Protein AF-A0A7L9CWJ8-F1 (afdb_monomer_lite)

InterPro domains:
  IPR000440 NADH:ubiquinone/plastoquinone oxidoreductase, chain 3 [PF00507] (19-114)
  IPR000440 NADH:ubiquinone/plastoquinone oxidoreductase, chain 3 [PTHR11058] (6-115)
  IPR038430 NADH:ubiquinone oxidoreductase, subunit 3 superfamily [G3DSA:1.20.58.1610] (3-116)

Secondary structure (DSSP, 8-state):
-HHHHHHHHHHHHHHHHHHHHHHHHH-------TTTTSS-TT-----S-S-----HHHHHHHHHHHHHHHHHHHHTHHHHS---HHHHHHHHHHHHHHHHHHHHHHHHTTTT----

Organism: NCBI:txid592408

Foldseek 3Di:
DVVVVVVVVVVVVVVVVVVVVVCVVPPDPDPDDPCNVDPDNVPDDPPDDPDDPDDQLVVVVVVLVVVVVVLVVVLVVLVVPPDDPVVNVVVVVVSVVVNVVVVVVCVVVCSNPPDD

Radius of gyration: 25.07 Å; chains: 1; bounding box: 61×27×54 Å

pLDDT: mean 82.95, std 11.75, range [48.94, 96.88]

Sequence (116 aa):
MLTSLFVMGMVLLGFVGIFALMALLFSNEAVSTECDYSPFECGVMPFHETFHGMHISYYSVGILFLVFDIELVISIPLVFIGLATTERVMFWSVFSLILIMGLFMEIEFGSLDWKQ

Structure (mmCIF, N/CA/C/O backbone):
data_AF-A0A7L9CWJ8-F1
#
_entry.id   AF-A0A7L9CWJ8-F1
#
loop_
_atom_site.group_PDB
_atom_site.id
_atom_site.type_symbol
_atom_site.label_atom_id
_atom_site.label_alt_id
_atom_site.label_comp_id
_atom_site.label_asym_id
_atom_site.label_entity_id
_atom_site.label_seq_id
_atom_site.pdbx_PDB_ins_code
_atom_site.Cartn_x
_atom_site.Cartn_y
_atom_site.Cartn_z
_atom_site.occupancy
_atom_site.B_iso_or_equiv
_atom_site.auth_seq_id
_atom_site.auth_comp_id
_atom_site.auth_asym_id
_atom_site.auth_atom_id
_atom_site.pdbx_PDB_model_num
ATOM 1 N N . MET A 1 1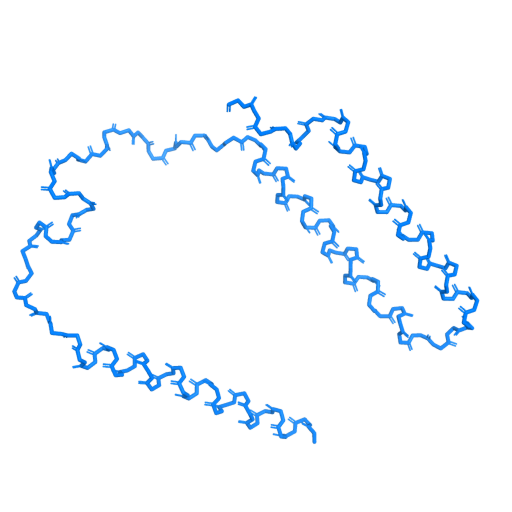 ? 5.805 -9.412 24.473 1.00 76.62 1 MET A N 1
ATOM 2 C CA . MET A 1 1 ? 5.169 -9.362 23.137 1.00 76.62 1 MET A CA 1
ATOM 3 C C . MET A 1 1 ? 5.912 -8.422 22.193 1.00 76.62 1 MET A C 1
ATOM 5 O O . MET A 1 1 ? 6.370 -8.884 21.160 1.00 76.62 1 MET A O 1
ATOM 9 N N . LEU A 1 2 ? 6.107 -7.143 22.540 1.00 84.38 2 LEU A N 1
ATOM 10 C CA . LEU A 1 2 ? 6.890 -6.222 21.698 1.00 84.38 2 LEU A CA 1
ATOM 11 C C . LEU A 1 2 ? 8.373 -6.629 21.595 1.00 84.38 2 LEU A C 1
ATOM 13 O O . LEU A 1 2 ? 8.940 -6.659 20.509 1.00 84.38 2 LEU A O 1
ATOM 17 N N . THR A 1 3 ? 8.976 -7.041 22.713 1.00 87.88 3 THR A N 1
ATOM 18 C CA . THR A 1 3 ? 10.358 -7.550 22.752 1.00 87.88 3 THR A CA 1
ATOM 19 C C . THR A 1 3 ? 10.537 -8.832 21.936 1.00 87.88 3 THR A C 1
ATOM 21 O O . THR A 1 3 ? 11.510 -8.957 21.204 1.00 87.88 3 THR A O 1
ATOM 24 N N . SER A 1 4 ? 9.579 -9.762 21.988 1.00 87.88 4 SER A N 1
ATOM 25 C CA . SER A 1 4 ? 9.603 -10.991 21.180 1.00 87.88 4 SER A CA 1
ATOM 26 C C . SER A 1 4 ? 9.399 -10.723 19.683 1.00 87.88 4 SER A C 1
ATOM 28 O O . SER A 1 4 ? 10.020 -11.391 18.864 1.00 87.88 4 SER A O 1
ATOM 30 N N . LEU A 1 5 ? 8.585 -9.723 19.319 1.00 90.50 5 LEU A N 1
ATOM 31 C CA . LEU A 1 5 ? 8.426 -9.259 17.933 1.00 90.50 5 LEU A CA 1
ATOM 32 C C . LEU A 1 5 ? 9.726 -8.666 17.381 1.00 90.50 5 LEU A C 1
ATOM 34 O O . LEU A 1 5 ? 10.131 -8.995 16.270 1.00 90.50 5 LEU A O 1
ATOM 38 N N . PHE A 1 6 ? 10.407 -7.842 18.177 1.00 93.69 6 PHE A N 1
ATOM 39 C CA . PHE A 1 6 ? 11.683 -7.248 17.789 1.00 93.69 6 PHE A CA 1
ATOM 40 C C . PHE A 1 6 ? 12.772 -8.308 17.574 1.00 93.69 6 PHE A C 1
ATOM 42 O O . PHE A 1 6 ? 13.478 -8.275 16.568 1.00 93.69 6 PHE A O 1
ATOM 49 N N . VAL A 1 7 ? 12.849 -9.302 18.468 1.00 94.69 7 VAL A N 1
ATOM 50 C CA . VAL A 1 7 ? 13.779 -10.435 18.329 1.00 94.69 7 VAL A CA 1
ATOM 51 C C . VAL A 1 7 ? 13.483 -11.240 17.060 1.00 94.69 7 VAL A C 1
ATOM 53 O O . VAL A 1 7 ? 14.406 -11.556 16.316 1.00 94.69 7 VAL A O 1
ATOM 56 N N . MET A 1 8 ? 12.211 -11.521 16.758 1.00 92.38 8 MET A N 1
ATOM 57 C CA . MET A 1 8 ? 11.832 -12.228 15.529 1.00 92.38 8 MET A CA 1
ATOM 58 C C . MET A 1 8 ? 12.222 -11.443 14.266 1.00 92.38 8 MET A C 1
ATOM 60 O O . MET A 1 8 ? 12.752 -12.026 13.322 1.00 92.38 8 MET A O 1
ATOM 64 N N . GLY A 1 9 ? 12.021 -10.121 14.261 1.00 94.81 9 GLY A N 1
ATOM 65 C CA . GLY A 1 9 ? 12.418 -9.254 13.148 1.00 94.81 9 GLY A CA 1
ATOM 66 C C . GLY A 1 9 ? 13.929 -9.248 12.904 1.00 94.81 9 GLY A C 1
ATOM 67 O O . GLY A 1 9 ? 14.370 -9.376 11.763 1.00 94.81 9 GLY A O 1
ATOM 68 N N . MET A 1 10 ? 14.730 -9.181 13.972 1.00 94.38 10 MET A N 1
ATOM 69 C CA . MET A 1 10 ? 16.192 -9.262 13.874 1.00 94.38 10 MET A CA 1
ATOM 70 C C . MET A 1 10 ? 16.667 -10.604 13.314 1.00 94.38 10 MET A C 1
ATOM 72 O O . MET A 1 10 ? 17.574 -10.631 12.485 1.00 94.38 10 MET A O 1
ATOM 76 N N . VAL A 1 11 ? 16.040 -11.711 13.725 1.00 96.19 11 VAL A N 1
ATOM 77 C CA . VAL A 1 11 ? 16.368 -13.045 13.205 1.00 96.19 11 VAL A CA 1
ATOM 78 C C . VAL A 1 11 ? 16.082 -13.126 11.703 1.00 96.19 11 VAL A C 1
ATOM 80 O O . VAL A 1 11 ? 16.947 -13.572 10.953 1.00 96.19 11 VAL A O 1
ATOM 83 N N . LEU A 1 12 ? 14.921 -12.648 11.242 1.00 96.06 12 LEU A N 1
ATOM 84 C CA . LEU A 1 12 ? 14.568 -12.653 9.816 1.00 96.06 12 LEU A CA 1
ATOM 85 C C . LEU A 1 12 ? 15.531 -11.809 8.971 1.00 96.06 12 LEU A C 1
ATOM 87 O O . LEU A 1 12 ? 16.002 -12.277 7.935 1.00 96.06 12 LEU A O 1
ATOM 91 N N . LEU A 1 13 ? 15.876 -10.603 9.431 1.00 96.25 13 LEU A N 1
ATOM 92 C CA . LEU A 1 13 ? 16.871 -9.758 8.761 1.00 96.25 13 LEU A CA 1
ATOM 93 C C . LEU A 1 13 ? 18.248 -10.430 8.710 1.00 96.25 13 LEU A C 1
ATOM 95 O O . LEU A 1 13 ? 18.919 -10.377 7.681 1.00 96.25 13 LEU A O 1
ATOM 99 N N . GLY A 1 14 ? 18.644 -11.109 9.790 1.00 95.88 14 GLY A N 1
ATOM 100 C CA . GLY A 1 14 ? 19.874 -11.894 9.840 1.00 95.88 14 GLY A CA 1
ATOM 101 C C . GLY A 1 14 ? 19.891 -13.017 8.804 1.00 95.88 14 GLY A C 1
ATOM 102 O O . GLY A 1 14 ? 20.873 -13.160 8.082 1.00 95.88 14 GLY A O 1
ATOM 103 N N . PHE A 1 15 ? 18.793 -13.766 8.665 1.00 96.31 15 PHE A N 1
ATOM 104 C CA . PHE A 1 15 ? 18.672 -14.808 7.641 1.00 96.31 15 PHE A CA 1
ATOM 105 C C . PHE A 1 15 ? 18.822 -14.243 6.227 1.00 96.31 15 PHE A C 1
ATOM 107 O O . PHE A 1 15 ? 19.629 -14.759 5.457 1.00 96.31 15 PHE A O 1
ATOM 114 N N . VAL A 1 16 ? 18.105 -13.164 5.894 1.00 96.88 16 VAL A N 1
ATOM 115 C CA . VAL A 1 16 ? 18.212 -12.517 4.573 1.00 96.88 16 VAL A CA 1
ATOM 116 C C . VAL A 1 16 ? 19.642 -12.036 4.311 1.00 96.88 16 VAL A C 1
ATOM 118 O O . VAL A 1 16 ? 20.178 -12.274 3.230 1.00 96.88 16 VAL A O 1
ATOM 121 N N . GLY A 1 17 ? 20.290 -11.427 5.308 1.00 95.69 17 GLY A N 1
ATOM 122 C CA . GLY A 1 17 ? 21.675 -10.969 5.202 1.00 95.69 17 GLY A CA 1
ATOM 123 C C . GLY A 1 17 ? 22.670 -12.110 4.979 1.00 95.69 17 GLY A C 1
ATOM 124 O O . GLY A 1 17 ? 23.547 -11.997 4.128 1.00 95.69 17 GLY A O 1
ATOM 125 N N . ILE A 1 18 ? 22.508 -13.233 5.686 1.00 95.88 18 ILE A N 1
ATOM 126 C CA . ILE A 1 18 ? 23.348 -14.425 5.510 1.00 95.88 18 ILE A CA 1
ATOM 127 C C . ILE A 1 18 ? 23.169 -15.004 4.103 1.00 95.88 18 ILE A C 1
ATOM 129 O O . ILE A 1 18 ? 24.164 -15.302 3.449 1.00 95.88 18 ILE A O 1
ATOM 133 N N . PHE A 1 19 ? 21.932 -15.126 3.611 1.00 94.38 19 PHE A N 1
ATOM 134 C CA . PHE A 1 19 ? 21.670 -15.615 2.253 1.00 94.38 19 PHE A CA 1
ATOM 135 C C . PHE A 1 19 ? 22.263 -14.697 1.178 1.00 94.38 19 PHE A C 1
ATOM 137 O O . PHE A 1 19 ? 22.883 -15.192 0.239 1.00 94.38 19 PHE A O 1
ATOM 144 N N . ALA A 1 20 ? 22.135 -13.376 1.329 1.00 94.12 20 ALA A N 1
ATOM 145 C CA . ALA A 1 20 ? 22.752 -12.416 0.416 1.00 94.12 20 ALA A CA 1
ATOM 146 C C . ALA A 1 20 ? 24.287 -12.509 0.439 1.00 94.12 20 ALA A C 1
ATOM 148 O O . ALA A 1 20 ? 24.927 -12.496 -0.608 1.00 94.12 20 ALA A O 1
ATOM 149 N N . LEU A 1 21 ? 24.886 -12.665 1.623 1.00 92.50 21 LEU A N 1
ATOM 150 C CA . LEU A 1 21 ? 26.334 -12.794 1.777 1.00 92.50 21 LEU A CA 1
ATOM 151 C C . LEU A 1 21 ? 26.844 -14.110 1.181 1.00 92.50 21 LEU A C 1
ATOM 153 O O . LEU A 1 21 ? 27.856 -14.110 0.488 1.00 92.50 21 LEU A O 1
ATOM 157 N N . MET A 1 22 ? 26.123 -15.216 1.379 1.00 91.69 22 MET A N 1
ATOM 158 C CA . MET A 1 22 ? 26.415 -16.471 0.687 1.00 91.69 22 MET A CA 1
ATOM 159 C C . MET A 1 22 ? 26.342 -16.286 -0.833 1.00 91.69 22 MET A C 1
ATOM 161 O O . MET A 1 22 ? 27.271 -16.687 -1.523 1.00 91.69 22 MET A O 1
ATOM 165 N N . ALA A 1 23 ? 25.303 -15.633 -1.363 1.00 89.88 23 ALA A N 1
ATOM 166 C CA . ALA A 1 23 ? 25.187 -15.387 -2.801 1.00 89.88 23 ALA A CA 1
ATOM 167 C C . ALA A 1 23 ? 26.383 -14.595 -3.365 1.00 89.88 23 ALA A C 1
ATOM 169 O O . ALA A 1 23 ? 26.875 -14.936 -4.435 1.00 89.88 23 ALA A O 1
ATOM 170 N N . LEU A 1 24 ? 26.891 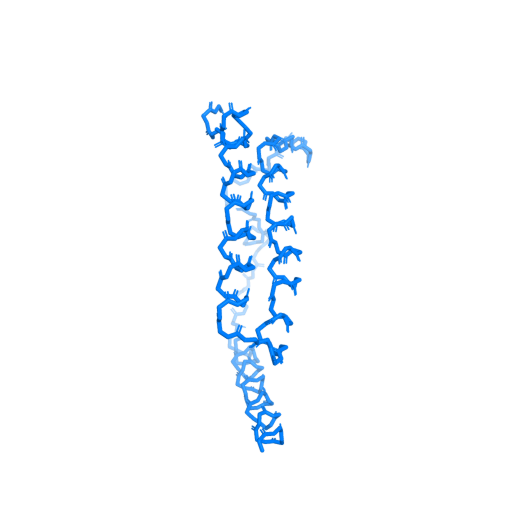-13.605 -2.623 1.00 87.81 24 LEU A N 1
ATOM 171 C CA . LEU A 1 24 ? 28.077 -12.827 -3.002 1.00 87.81 24 LEU A CA 1
ATOM 172 C C . LEU A 1 24 ? 29.393 -13.606 -2.855 1.00 87.81 24 LEU A C 1
ATOM 174 O O . LEU A 1 24 ? 30.307 -13.425 -3.648 1.00 87.81 24 LEU A O 1
ATOM 178 N N . LEU A 1 25 ? 29.524 -14.471 -1.844 1.00 88.69 25 LEU A N 1
ATOM 179 C CA . LEU A 1 25 ? 30.732 -15.290 -1.670 1.00 88.69 25 LEU A CA 1
ATOM 180 C C . LEU A 1 25 ? 30.817 -16.433 -2.688 1.00 88.69 25 LEU A C 1
ATOM 182 O O . LEU A 1 25 ? 31.914 -16.843 -3.059 1.00 88.69 25 LEU A O 1
ATOM 186 N N . PHE A 1 26 ? 29.669 -16.965 -3.109 1.00 85.25 26 PHE A N 1
ATOM 187 C CA . PHE A 1 26 ? 29.576 -18.052 -4.082 1.00 85.25 26 PHE A CA 1
ATOM 188 C C . PHE A 1 26 ? 29.362 -17.560 -5.522 1.00 85.25 26 PHE A C 1
ATOM 190 O O . PHE A 1 26 ? 29.333 -18.394 -6.431 1.00 85.25 26 PHE A O 1
ATOM 197 N N . SER A 1 27 ? 29.244 -16.247 -5.767 1.00 81.62 27 SER A N 1
ATOM 198 C CA . SER A 1 27 ? 29.230 -15.708 -7.128 1.00 81.62 27 SER A CA 1
ATOM 199 C C . SER A 1 27 ? 30.618 -15.862 -7.743 1.00 81.62 27 SER A C 1
ATOM 201 O O . SER A 1 27 ? 31.544 -15.109 -7.449 1.00 81.62 27 SER A O 1
ATOM 203 N N . ASN A 1 28 ? 30.772 -16.885 -8.575 1.00 68.56 28 ASN A N 1
ATOM 204 C CA . ASN A 1 28 ? 31.987 -17.115 -9.334 1.00 68.56 28 ASN A CA 1
ATOM 205 C C . ASN A 1 28 ? 31.945 -16.201 -10.564 1.00 68.56 28 ASN A C 1
ATOM 207 O O . ASN A 1 28 ? 31.245 -16.504 -11.530 1.00 68.56 28 ASN A O 1
ATOM 211 N N . GLU A 1 29 ? 32.637 -15.063 -10.511 1.00 66.56 29 GLU A N 1
ATOM 212 C CA . GLU A 1 29 ? 32.881 -14.237 -11.695 1.00 66.56 29 GLU A CA 1
ATOM 213 C C . GLU A 1 29 ? 33.815 -15.016 -12.634 1.00 66.56 29 GLU A C 1
ATOM 215 O O . GLU A 1 29 ? 35.038 -14.880 -12.603 1.00 66.56 29 GLU A O 1
ATOM 220 N N . ALA A 1 30 ? 33.241 -15.892 -13.463 1.00 62.78 30 ALA A N 1
ATOM 221 C CA . ALA A 1 30 ? 33.924 -16.339 -14.667 1.00 62.78 30 ALA A CA 1
ATOM 222 C C . ALA A 1 30 ? 34.277 -15.086 -15.479 1.00 62.78 30 ALA A C 1
ATOM 224 O O . ALA A 1 30 ? 33.471 -14.159 -15.514 1.00 62.78 30 ALA A O 1
ATOM 225 N N . VAL A 1 31 ? 35.478 -15.055 -16.070 1.00 61.47 31 VAL A N 1
ATOM 226 C CA . VAL A 1 31 ? 36.025 -13.917 -16.830 1.00 61.47 31 VAL A CA 1
ATOM 227 C C . VAL A 1 31 ? 34.943 -13.335 -17.735 1.00 61.47 31 VAL A C 1
ATOM 229 O O . VAL A 1 31 ? 34.635 -13.894 -18.785 1.00 61.47 31 VAL A O 1
ATOM 232 N N . SER A 1 32 ? 34.344 -12.245 -17.275 1.00 63.97 32 SER A N 1
ATOM 233 C CA . SER A 1 32 ? 33.175 -11.637 -17.879 1.00 63.97 32 SER A CA 1
ATOM 234 C C . SER A 1 32 ? 33.657 -10.694 -18.964 1.00 63.97 32 SER A C 1
ATOM 236 O O . SER A 1 32 ? 34.457 -9.784 -18.735 1.00 63.97 32 SER A O 1
ATOM 238 N N . THR A 1 33 ? 33.233 -10.972 -20.185 1.00 63.47 33 THR A N 1
ATOM 239 C CA . THR A 1 33 ? 33.525 -10.121 -21.332 1.00 63.47 33 THR A CA 1
ATOM 240 C C . THR A 1 33 ? 32.556 -8.943 -21.337 1.00 63.47 33 THR A C 1
ATOM 242 O O . THR A 1 33 ? 31.453 -9.033 -20.807 1.00 63.47 33 THR A O 1
ATOM 245 N N . GLU A 1 34 ? 32.925 -7.821 -21.959 1.00 68.25 34 GLU A N 1
ATOM 246 C CA . GLU A 1 34 ? 32.036 -6.648 -22.069 1.00 68.25 34 GLU A CA 1
ATOM 247 C C . GLU A 1 34 ? 30.667 -6.985 -22.703 1.00 68.25 34 GLU A C 1
ATOM 249 O O . GLU A 1 34 ? 29.688 -6.277 -22.478 1.00 68.25 34 GLU A O 1
ATOM 254 N N . CYS A 1 35 ? 30.578 -8.094 -23.449 1.00 63.34 35 CYS A N 1
ATOM 255 C CA . CYS A 1 35 ? 29.338 -8.601 -24.034 1.00 63.34 35 CYS A CA 1
ATOM 256 C C . CYS A 1 35 ? 28.379 -9.216 -22.999 1.00 63.34 35 CYS A C 1
ATOM 258 O O . CYS A 1 35 ? 27.170 -9.063 -23.164 1.00 63.34 35 CYS A O 1
ATOM 260 N N . ASP A 1 36 ? 28.887 -9.814 -21.914 1.00 65.62 36 ASP A N 1
ATOM 261 C CA . ASP A 1 36 ? 28.068 -10.411 -20.840 1.00 65.62 36 ASP A CA 1
ATOM 262 C C . ASP A 1 36 ? 27.317 -9.342 -20.026 1.00 65.62 36 ASP A C 1
ATOM 264 O O . ASP A 1 36 ? 26.290 -9.613 -19.406 1.00 65.62 36 ASP A O 1
ATOM 268 N N . TYR A 1 37 ? 27.814 -8.101 -20.052 1.00 71.31 37 TYR A N 1
ATOM 269 C CA . TYR A 1 37 ? 27.191 -6.944 -19.405 1.00 71.31 37 TYR A CA 1
ATOM 270 C C . TYR A 1 37 ? 26.231 -6.175 -20.318 1.00 71.31 37 TYR A C 1
ATOM 272 O O . TYR A 1 37 ? 25.592 -5.216 -19.877 1.00 71.31 37 TYR A O 1
ATOM 280 N N . SER A 1 38 ? 26.130 -6.559 -21.594 1.00 71.88 38 SER A N 1
ATOM 281 C CA . SER A 1 38 ? 25.198 -5.925 -22.520 1.00 71.88 38 SER A CA 1
ATOM 282 C C . SER A 1 38 ? 23.790 -6.514 -22.336 1.00 71.88 38 SER A C 1
ATOM 284 O O . SER A 1 38 ? 23.642 -7.727 -22.208 1.00 71.88 38 SER A O 1
ATOM 286 N N . PRO A 1 39 ? 22.721 -5.693 -22.335 1.00 71.50 39 PRO A N 1
ATOM 287 C CA . PRO A 1 39 ? 21.353 -6.180 -22.128 1.00 71.50 39 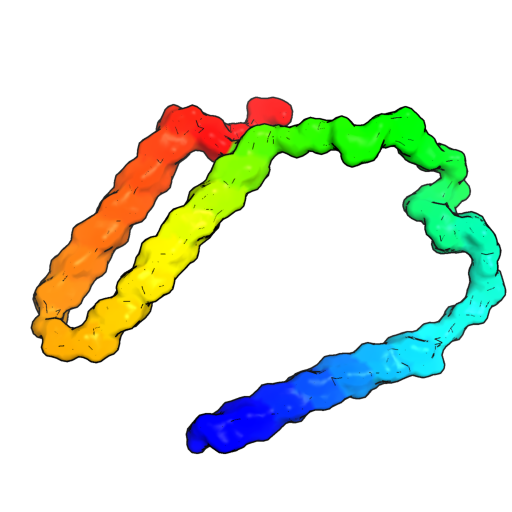PRO A CA 1
ATOM 288 C C . PRO A 1 39 ? 20.862 -7.123 -23.241 1.00 71.50 39 PRO A C 1
ATOM 290 O O . PRO A 1 39 ? 19.861 -7.810 -23.052 1.00 71.50 39 PRO A O 1
ATOM 293 N N . PHE A 1 40 ? 21.554 -7.165 -24.389 1.00 62.88 40 PHE A N 1
ATOM 294 C CA . PHE A 1 40 ? 21.258 -8.049 -25.512 1.00 62.88 40 PHE A CA 1
ATOM 295 C C . PHE A 1 40 ? 22.554 -8.567 -26.154 1.00 62.88 40 PHE A C 1
ATOM 297 O O . PHE A 1 40 ? 23.301 -7.788 -26.745 1.00 62.88 40 PHE A O 1
ATOM 304 N N . GLU A 1 41 ? 22.753 -9.889 -26.158 1.00 66.94 41 GLU A N 1
ATOM 305 C CA . GLU A 1 41 ? 23.907 -10.561 -26.793 1.00 66.94 41 GLU A CA 1
ATOM 306 C C . GLU A 1 41 ? 24.019 -10.305 -28.312 1.00 66.94 41 GLU A C 1
ATOM 308 O O . GLU A 1 41 ? 25.065 -10.535 -28.915 1.00 66.94 41 GLU A O 1
ATOM 313 N N . CYS A 1 42 ? 22.957 -9.803 -28.957 1.00 70.31 42 CYS A N 1
ATOM 314 C CA . CYS A 1 42 ? 22.935 -9.484 -30.389 1.00 70.31 42 CYS A CA 1
ATOM 315 C C . CYS A 1 42 ? 23.262 -8.013 -30.727 1.00 70.31 42 CYS A C 1
ATOM 317 O O . CYS A 1 42 ? 23.096 -7.610 -31.878 1.00 70.31 42 CYS A O 1
ATOM 319 N N . GLY A 1 43 ? 23.729 -7.205 -29.765 1.00 65.75 43 GLY A N 1
ATOM 320 C CA . GLY A 1 43 ? 24.408 -5.929 -30.045 1.00 65.75 43 GLY A CA 1
ATOM 321 C C . GLY A 1 43 ? 23.538 -4.778 -30.564 1.00 65.75 43 GLY A C 1
ATOM 322 O O . GLY A 1 43 ? 24.071 -3.754 -30.990 1.00 65.75 43 GLY A O 1
ATOM 323 N N . VAL A 1 44 ? 22.209 -4.896 -30.525 1.00 62.94 44 VAL A N 1
ATOM 324 C CA . VAL A 1 44 ? 21.314 -3.787 -30.881 1.00 62.94 44 VAL A CA 1
ATOM 325 C C . VAL A 1 44 ? 21.006 -2.977 -29.629 1.00 62.94 44 VAL A C 1
ATOM 327 O O . VAL A 1 44 ? 20.100 -3.301 -28.863 1.00 62.94 44 VAL A O 1
ATOM 330 N N . MET A 1 45 ? 21.773 -1.908 -29.409 1.00 65.25 45 MET A N 1
ATOM 331 C CA . MET A 1 45 ? 21.333 -0.861 -28.492 1.00 65.25 45 MET A CA 1
ATOM 332 C C . MET A 1 45 ? 20.033 -0.271 -29.050 1.00 65.25 45 MET A C 1
ATOM 334 O O . MET A 1 45 ? 19.994 0.087 -30.232 1.00 65.25 45 MET A O 1
ATOM 338 N N . PRO A 1 46 ? 18.955 -0.185 -28.252 1.00 65.38 46 PRO A N 1
ATOM 339 C CA . PRO A 1 46 ? 17.744 0.477 -28.699 1.00 65.38 46 PRO A CA 1
ATOM 340 C C . PRO A 1 46 ? 18.092 1.932 -29.032 1.00 65.38 46 PRO A C 1
ATOM 342 O O . PRO A 1 46 ? 18.414 2.722 -28.151 1.00 65.38 46 PRO A O 1
ATOM 345 N N . PHE A 1 47 ? 18.030 2.292 -30.315 1.00 61.84 47 PHE A N 1
ATOM 346 C CA . PHE A 1 47 ? 18.263 3.657 -30.814 1.00 61.84 47 PHE A CA 1
ATOM 347 C C . PHE A 1 47 ? 17.127 4.629 -30.464 1.00 61.84 47 PHE A C 1
ATOM 349 O O . PHE A 1 47 ? 17.035 5.713 -31.035 1.00 61.84 47 PHE A O 1
ATOM 356 N N . HIS A 1 48 ? 16.221 4.233 -29.574 1.00 59.91 48 HIS A N 1
ATOM 357 C CA . HIS A 1 48 ? 15.002 4.969 -29.316 1.00 59.91 48 HIS A CA 1
ATOM 358 C C . HIS A 1 48 ? 15.129 5.781 -28.032 1.00 59.91 48 HIS A C 1
ATOM 360 O O . HIS A 1 48 ? 15.614 5.291 -27.013 1.00 59.91 48 HIS A O 1
ATOM 366 N N . GLU A 1 49 ? 14.713 7.042 -28.114 1.00 63.25 49 GLU A N 1
ATOM 367 C CA . GLU A 1 49 ? 14.869 8.018 -27.044 1.00 63.25 49 GLU A CA 1
ATOM 368 C C . GLU A 1 49 ? 14.285 7.536 -25.710 1.00 63.25 49 GLU A C 1
ATOM 370 O O . GLU A 1 49 ? 13.211 6.933 -25.640 1.00 63.25 49 GLU A O 1
ATOM 375 N N . THR A 1 50 ? 15.012 7.866 -24.643 1.00 65.38 50 THR A N 1
ATOM 376 C CA . THR A 1 50 ? 14.799 7.501 -23.234 1.00 65.38 50 THR A CA 1
ATOM 377 C C . THR A 1 50 ? 13.470 7.970 -22.638 1.00 65.38 50 THR A C 1
ATOM 379 O O . THR A 1 50 ? 13.138 7.588 -21.518 1.00 65.38 50 THR A O 1
ATOM 382 N N . PHE A 1 51 ? 12.687 8.757 -23.377 1.00 63.84 51 PHE A N 1
ATOM 383 C CA . PHE A 1 51 ? 11.311 9.102 -23.047 1.00 63.84 51 PHE A CA 1
ATOM 384 C C . PHE A 1 51 ? 10.350 8.332 -23.947 1.00 63.84 51 PHE A C 1
ATOM 386 O O . PHE A 1 51 ? 9.905 8.804 -24.991 1.00 63.84 51 PHE A O 1
ATOM 393 N N . HIS A 1 52 ? 9.994 7.129 -23.517 1.00 66.62 52 HIS A N 1
ATOM 394 C CA . HIS A 1 52 ? 8.741 6.536 -23.957 1.00 66.62 52 HIS A CA 1
ATOM 395 C C . HIS A 1 52 ? 7.627 7.139 -23.109 1.00 66.62 52 HIS A C 1
ATOM 397 O O . HIS A 1 52 ? 7.651 7.047 -21.881 1.00 66.62 52 HIS A O 1
ATOM 403 N N . GLY A 1 53 ? 6.679 7.809 -23.766 1.00 67.12 53 GLY A N 1
ATOM 404 C CA . GLY A 1 53 ? 5.463 8.268 -23.111 1.00 67.12 53 GLY A CA 1
ATOM 405 C C . GLY A 1 53 ? 4.745 7.060 -22.524 1.00 67.12 53 GLY A C 1
ATOM 406 O O . GLY A 1 53 ? 4.297 6.183 -23.257 1.00 67.12 53 GLY A O 1
ATOM 407 N N . MET A 1 54 ? 4.682 6.988 -21.199 1.00 68.19 54 MET A N 1
ATOM 408 C CA . MET A 1 54 ? 3.853 6.006 -20.516 1.00 68.19 54 MET A CA 1
ATOM 409 C C . MET A 1 54 ? 2.385 6.297 -20.860 1.00 68.19 54 MET A C 1
ATOM 411 O O . MET A 1 54 ? 1.968 7.457 -20.854 1.00 68.19 54 MET A O 1
ATOM 415 N N . HIS A 1 55 ? 1.598 5.258 -21.149 1.00 78.81 55 HIS A N 1
ATOM 416 C CA . HIS A 1 55 ? 0.156 5.417 -21.335 1.00 78.81 55 HIS A CA 1
ATOM 417 C C . HIS A 1 55 ? -0.462 6.035 -20.074 1.00 78.81 55 HIS A C 1
ATOM 419 O O . HIS A 1 55 ? -0.165 5.609 -18.956 1.00 78.81 55 HIS A O 1
ATOM 425 N N . ILE A 1 56 ? -1.338 7.026 -20.256 1.00 80.75 56 ILE A N 1
ATOM 426 C CA . ILE A 1 56 ? -1.955 7.782 -19.155 1.00 80.75 56 ILE A CA 1
ATOM 427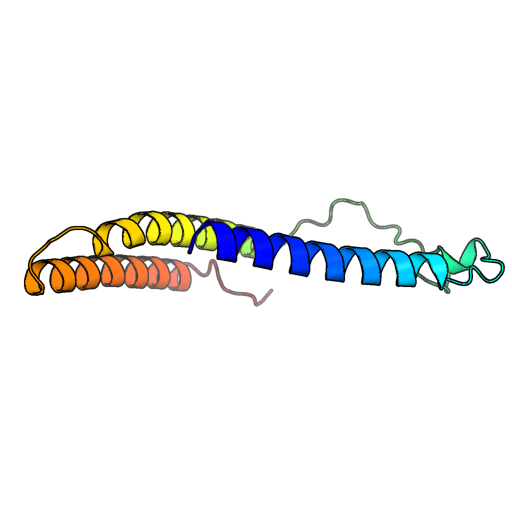 C C . ILE A 1 56 ? -2.694 6.872 -18.157 1.00 80.75 56 ILE A C 1
ATOM 429 O O . ILE A 1 56 ? -2.737 7.169 -16.967 1.00 80.75 56 ILE A O 1
ATOM 433 N N . SER A 1 57 ? -3.186 5.717 -18.611 1.00 81.56 57 SER A N 1
ATOM 434 C CA . SER A 1 57 ? -3.899 4.735 -17.790 1.00 81.56 57 SER A CA 1
ATOM 435 C C . SER A 1 57 ? -3.061 4.209 -16.617 1.00 81.56 57 SER A C 1
ATOM 437 O O . SER A 1 57 ? -3.593 3.970 -15.536 1.00 81.56 57 SER A O 1
ATOM 439 N N . TYR A 1 58 ? -1.737 4.088 -16.772 1.00 82.00 58 TYR A N 1
ATOM 440 C CA . TYR A 1 58 ? -0.857 3.668 -15.673 1.00 82.00 58 TYR A CA 1
ATOM 441 C C . TYR A 1 58 ? -0.780 4.716 -14.557 1.00 82.00 58 TYR A C 1
ATOM 443 O O . TYR A 1 58 ? -0.687 4.370 -13.379 1.00 82.00 58 TYR A O 1
ATOM 451 N N . TYR A 1 59 ? -0.851 5.999 -14.917 1.00 85.56 59 TYR A N 1
ATOM 452 C CA . TYR A 1 59 ? -0.896 7.091 -13.952 1.00 85.56 59 TYR A CA 1
ATOM 453 C C . TYR A 1 59 ? -2.235 7.117 -13.204 1.00 85.56 59 TYR A C 1
ATOM 455 O O . TYR A 1 59 ? -2.242 7.258 -11.979 1.00 85.56 59 TYR A O 1
ATOM 463 N N . SER A 1 60 ? -3.347 6.892 -13.911 1.00 86.38 60 SER A N 1
ATOM 464 C CA . SER A 1 60 ? -4.677 6.784 -13.304 1.00 86.38 60 SER A CA 1
ATOM 465 C C . SER A 1 60 ? -4.748 5.691 -12.237 1.00 86.38 60 SER A C 1
ATOM 467 O O . SER A 1 60 ? -5.196 5.952 -11.124 1.00 86.38 60 SER A O 1
ATOM 469 N N . VAL A 1 61 ? -4.214 4.495 -12.520 1.00 89.25 61 VAL A N 1
ATOM 470 C CA . VAL A 1 61 ? -4.149 3.397 -11.536 1.00 89.25 61 VAL A CA 1
ATOM 471 C C . VAL A 1 61 ? -3.343 3.799 -10.294 1.00 89.25 61 VAL A C 1
ATOM 473 O O . VAL A 1 61 ? -3.712 3.442 -9.177 1.00 89.25 61 VAL A O 1
ATOM 476 N N . GLY A 1 62 ? -2.264 4.569 -10.468 1.00 91.00 62 GLY A N 1
ATOM 477 C CA . GLY A 1 62 ? -1.453 5.074 -9.359 1.00 91.00 62 GLY A CA 1
ATOM 478 C C . GLY A 1 62 ? -2.204 6.057 -8.456 1.00 91.00 62 GLY A C 1
ATOM 479 O O . GLY A 1 62 ? -2.126 5.940 -7.233 1.00 91.00 62 GLY A O 1
ATOM 480 N N . ILE A 1 63 ? -2.962 6.994 -9.038 1.00 90.81 63 ILE A N 1
ATOM 481 C CA . ILE A 1 63 ? -3.819 7.905 -8.262 1.00 90.81 63 ILE A CA 1
ATOM 482 C C . ILE A 1 63 ? -4.914 7.120 -7.545 1.00 90.81 63 ILE A C 1
ATOM 484 O O . ILE A 1 63 ? -5.138 7.344 -6.357 1.00 90.81 63 ILE A O 1
ATOM 488 N N . LEU A 1 64 ? -5.565 6.187 -8.241 1.00 90.94 64 LEU A N 1
ATOM 489 C CA . LEU A 1 64 ? -6.631 5.374 -7.671 1.00 90.94 64 LEU A CA 1
ATOM 490 C C . LEU A 1 64 ? -6.141 4.562 -6.465 1.00 90.94 64 LEU A C 1
ATOM 492 O O . LEU A 1 64 ? -6.788 4.547 -5.419 1.00 90.94 64 LEU A O 1
ATOM 496 N N . PHE A 1 65 ? -4.965 3.941 -6.583 1.00 92.25 65 PHE A N 1
ATOM 497 C CA . PHE A 1 65 ? -4.321 3.248 -5.470 1.00 92.25 65 PHE A CA 1
ATOM 498 C C . PHE A 1 65 ? -4.048 4.192 -4.293 1.00 92.25 65 PHE A C 1
ATOM 500 O O . PHE A 1 65 ? -4.355 3.848 -3.156 1.00 92.25 65 PHE A O 1
ATOM 507 N N . LEU A 1 66 ? -3.521 5.390 -4.558 1.00 93.69 66 LEU A N 1
ATOM 508 C CA . LEU A 1 66 ? -3.213 6.373 -3.520 1.00 93.69 66 LEU A CA 1
ATOM 509 C C . LEU A 1 66 ? -4.474 6.818 -2.764 1.00 93.69 66 LEU A C 1
ATOM 511 O O . LEU A 1 66 ? -4.452 6.893 -1.536 1.00 93.69 66 LEU A O 1
ATOM 515 N N . VAL A 1 67 ? -5.570 7.097 -3.476 1.00 92.81 67 VAL A N 1
ATOM 516 C CA . VAL A 1 67 ? -6.843 7.500 -2.858 1.00 92.81 67 VAL A CA 1
ATOM 517 C C . VAL A 1 67 ? -7.395 6.375 -1.980 1.00 92.81 67 VAL A C 1
ATOM 519 O O . VAL A 1 67 ? -7.665 6.616 -0.802 1.00 92.81 67 VAL A O 1
ATOM 522 N N . PHE A 1 68 ? -7.470 5.143 -2.499 1.00 91.81 68 PHE A N 1
ATOM 523 C CA . PHE A 1 68 ? -7.954 4.006 -1.711 1.00 91.81 68 PHE A CA 1
ATOM 524 C C . PHE A 1 68 ? -7.064 3.687 -0.506 1.00 91.81 68 PHE A C 1
ATOM 526 O O . PHE A 1 68 ? -7.583 3.310 0.545 1.00 91.81 68 PHE A O 1
ATOM 533 N N . ASP A 1 69 ? -5.744 3.854 -0.615 1.00 94.50 69 ASP A N 1
ATOM 534 C CA . ASP A 1 69 ? -4.824 3.628 0.503 1.00 94.50 69 ASP A CA 1
ATOM 535 C C . ASP A 1 69 ? -5.036 4.663 1.623 1.00 94.50 69 ASP A C 1
ATOM 537 O O . ASP A 1 69 ? -5.158 4.300 2.795 1.00 94.50 69 ASP A O 1
ATOM 541 N N . ILE A 1 70 ? -5.204 5.947 1.280 1.00 94.56 70 ILE A N 1
ATOM 542 C CA . ILE A 1 70 ? -5.523 7.000 2.262 1.00 94.56 70 ILE A CA 1
ATOM 543 C C . ILE A 1 70 ? -6.860 6.720 2.958 1.00 94.56 70 ILE A C 1
ATOM 545 O O . ILE A 1 70 ? -6.970 6.853 4.181 1.00 94.56 70 ILE A O 1
ATOM 549 N N . GLU A 1 71 ? -7.877 6.315 2.205 1.00 92.06 71 GLU A N 1
ATOM 550 C CA . GLU A 1 71 ? -9.193 5.986 2.749 1.00 92.06 71 GLU A CA 1
ATOM 551 C C . GLU A 1 71 ? -9.129 4.771 3.689 1.00 92.06 71 GLU A C 1
ATOM 553 O O . GLU A 1 71 ? -9.705 4.796 4.783 1.00 92.06 71 GLU A O 1
ATOM 558 N N . LEU A 1 72 ? -8.355 3.738 3.343 1.00 91.31 72 LEU A N 1
ATOM 559 C CA . LEU A 1 72 ? -8.138 2.594 4.228 1.00 91.31 72 LEU A CA 1
ATOM 560 C C . LEU A 1 72 ? -7.385 2.977 5.503 1.00 91.31 72 LEU A C 1
ATOM 562 O O . LEU A 1 72 ? -7.798 2.558 6.589 1.00 91.31 72 LEU A O 1
ATOM 566 N N . VAL A 1 73 ? -6.344 3.808 5.411 1.00 93.62 73 VAL 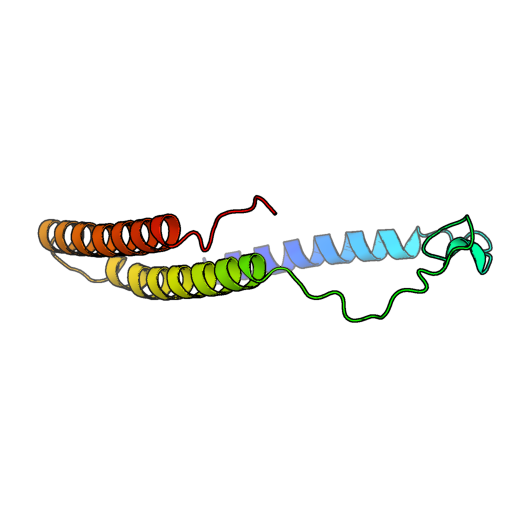A N 1
ATOM 567 C CA . VAL A 1 73 ? -5.608 4.309 6.584 1.00 93.62 73 VAL A CA 1
ATOM 568 C C . VAL A 1 73 ? -6.539 5.056 7.540 1.00 93.62 73 VAL A C 1
ATOM 570 O O . VAL A 1 73 ? -6.435 4.878 8.754 1.00 93.62 73 VAL A O 1
ATOM 573 N N . ILE A 1 74 ? -7.493 5.833 7.020 1.00 89.94 74 ILE A N 1
ATOM 574 C CA . ILE A 1 74 ? -8.505 6.519 7.836 1.00 89.94 74 ILE A CA 1
ATOM 575 C C . ILE A 1 74 ? -9.505 5.523 8.449 1.00 89.94 74 ILE A C 1
ATOM 577 O O . ILE A 1 74 ? -9.944 5.716 9.584 1.00 89.94 74 ILE A O 1
ATOM 581 N N . SER A 1 75 ? -9.844 4.440 7.743 1.00 89.06 75 SER A N 1
ATOM 582 C CA . SER A 1 75 ? -10.822 3.438 8.196 1.00 89.06 75 SER A CA 1
ATOM 583 C C . SER A 1 75 ? -10.352 2.585 9.388 1.00 89.06 75 SER A C 1
ATOM 585 O O . SER A 1 75 ? -11.157 2.212 10.244 1.00 89.06 75 SER A O 1
ATOM 587 N N . ILE A 1 76 ? -9.052 2.287 9.487 1.00 88.56 76 ILE A N 1
ATOM 588 C CA . ILE A 1 76 ? -8.499 1.358 10.490 1.00 88.56 76 ILE A CA 1
ATOM 589 C C . ILE A 1 76 ? -8.654 1.868 11.938 1.00 88.56 76 ILE A C 1
ATOM 591 O O . ILE A 1 76 ? -9.139 1.104 12.779 1.00 88.56 76 ILE A O 1
ATOM 595 N N . PRO A 1 77 ? -8.303 3.125 12.281 1.00 85.81 77 PRO A N 1
ATOM 596 C CA . PRO A 1 77 ? -8.476 3.659 13.634 1.00 85.81 77 PRO A CA 1
ATOM 597 C C . PRO A 1 77 ? -9.909 3.551 14.165 1.00 85.81 77 PRO A C 1
ATOM 599 O O . PRO A 1 77 ? -10.108 3.341 15.360 1.00 85.81 77 PRO A O 1
ATOM 602 N N . LEU A 1 78 ? -10.908 3.630 13.280 1.00 82.12 78 LEU A N 1
ATOM 603 C CA . LEU A 1 78 ? -12.328 3.556 13.635 1.00 82.12 78 LEU A CA 1
ATOM 604 C C . LEU A 1 78 ? -12.742 2.176 14.171 1.00 82.12 78 LEU A C 1
ATOM 606 O O . LEU A 1 78 ? -13.736 2.082 14.888 1.00 82.12 78 LEU A O 1
ATOM 610 N N . VAL A 1 79 ? -11.975 1.113 13.894 1.00 83.25 79 VAL A N 1
ATOM 611 C CA . VAL A 1 79 ? -12.189 -0.223 14.489 1.00 83.25 79 VAL A CA 1
ATOM 612 C C . VAL A 1 79 ? -11.924 -0.210 15.994 1.00 83.25 79 VAL A C 1
ATOM 614 O O . VAL A 1 79 ? -12.583 -0.929 16.746 1.00 83.25 79 VAL A O 1
ATOM 617 N N . PHE A 1 80 ? -10.967 0.609 16.432 1.00 84.06 80 PHE A N 1
ATOM 618 C CA . PHE A 1 80 ? -10.513 0.669 17.820 1.00 84.06 80 PHE A CA 1
ATOM 619 C C . PHE A 1 80 ? -11.323 1.645 18.679 1.00 84.06 80 PHE A C 1
ATOM 621 O O . PHE A 1 80 ? -11.172 1.650 19.902 1.00 84.06 80 PHE A O 1
ATOM 628 N N . ILE A 1 81 ? -12.196 2.454 18.073 1.00 84.38 81 ILE A N 1
ATOM 629 C CA . ILE A 1 81 ? -13.104 3.325 18.820 1.00 84.38 81 ILE A CA 1
ATOM 630 C C . ILE A 1 81 ? -14.206 2.458 19.438 1.00 84.38 81 ILE A C 1
ATOM 632 O O . ILE A 1 81 ? -14.822 1.634 18.762 1.00 84.38 81 ILE A O 1
ATOM 636 N N . GLY A 1 82 ? -14.470 2.652 20.732 1.00 82.38 82 GLY A N 1
ATOM 637 C CA . GLY A 1 82 ? -15.499 1.941 21.500 1.00 82.38 82 GLY A CA 1
ATOM 638 C C . GLY A 1 82 ? -16.940 2.331 21.145 1.00 82.38 82 GLY A C 1
ATOM 639 O O . GLY A 1 82 ? -17.734 2.587 22.045 1.00 82.38 82 GLY A O 1
ATOM 640 N N . LEU A 1 83 ? -17.269 2.416 19.854 1.00 81.69 83 LEU A N 1
ATOM 641 C CA . LEU A 1 83 ? -18.621 2.666 19.353 1.00 81.69 83 LEU A CA 1
ATOM 642 C C . LEU A 1 83 ? -19.526 1.451 19.586 1.00 81.69 83 LEU A C 1
ATOM 644 O O . LEU A 1 83 ? -19.066 0.303 19.630 1.00 81.69 83 LEU A O 1
ATOM 648 N N . ALA A 1 84 ? -20.834 1.698 19.670 1.00 87.56 84 ALA A N 1
ATOM 649 C CA . ALA A 1 84 ? -21.816 0.623 19.659 1.00 87.56 84 ALA A CA 1
ATOM 650 C C . ALA A 1 84 ? -21.708 -0.189 18.354 1.00 87.56 84 ALA A C 1
ATOM 652 O O . ALA A 1 84 ? -21.374 0.335 17.288 1.00 87.56 84 ALA A O 1
ATOM 653 N N . THR A 1 85 ? -22.012 -1.488 18.416 1.00 85.19 85 THR A N 1
ATOM 654 C CA . THR A 1 85 ? -21.900 -2.392 17.257 1.00 85.19 85 THR A CA 1
ATOM 655 C C . THR A 1 85 ? -22.733 -1.920 16.065 1.00 85.19 85 THR A C 1
ATOM 657 O O . THR A 1 85 ? -22.282 -2.034 14.928 1.00 85.19 85 THR A O 1
ATOM 660 N N . THR A 1 86 ? -23.909 -1.345 16.319 1.00 86.94 86 THR A N 1
ATOM 661 C CA . THR A 1 86 ? -24.815 -0.787 15.306 1.00 86.94 86 THR A CA 1
ATOM 662 C C . THR A 1 86 ? -24.230 0.435 14.602 1.00 86.94 86 THR A C 1
ATOM 664 O O . THR A 1 86 ? -24.278 0.512 13.378 1.00 86.94 86 THR A O 1
ATOM 667 N N . GLU A 1 87 ? -23.631 1.362 15.351 1.00 87.38 87 GLU A N 1
ATOM 668 C CA . GLU A 1 87 ? -23.009 2.579 14.811 1.00 87.38 87 GLU A CA 1
ATOM 669 C C . GLU A 1 87 ? -21.781 2.244 13.962 1.00 87.38 87 GLU A C 1
ATOM 671 O O . GLU A 1 87 ? -21.614 2.781 12.869 1.00 87.38 87 GLU A O 1
ATOM 676 N N . ARG A 1 88 ? -20.965 1.283 14.415 1.00 87.56 88 ARG A N 1
ATOM 677 C CA . ARG A 1 88 ? -19.798 0.803 13.666 1.00 87.56 88 ARG A CA 1
ATOM 678 C C . ARG A 1 88 ? -20.192 0.173 12.331 1.00 87.56 88 ARG A C 1
ATOM 680 O O . ARG A 1 88 ? -19.576 0.474 11.313 1.00 87.56 88 ARG A O 1
ATOM 687 N N . VAL A 1 89 ? -21.215 -0.687 12.331 1.00 88.31 89 VAL A N 1
ATOM 688 C CA . VAL A 1 89 ? -21.719 -1.331 11.106 1.00 88.31 89 VAL A CA 1
ATOM 689 C C . VAL A 1 89 ? -22.306 -0.294 10.154 1.00 88.31 89 VAL A C 1
ATOM 691 O O . VAL A 1 89 ? -22.013 -0.336 8.962 1.00 88.31 89 VAL A O 1
ATOM 694 N N . MET A 1 90 ? -23.082 0.665 10.667 1.00 90.12 90 MET A N 1
ATOM 695 C CA . MET A 1 90 ? -23.649 1.734 9.848 1.00 90.12 90 MET A CA 1
ATOM 696 C C . MET A 1 90 ? -22.545 2.579 9.204 1.00 90.12 90 MET A C 1
ATOM 698 O O . MET A 1 90 ? -22.554 2.755 7.988 1.00 90.12 90 MET A O 1
ATOM 702 N N . PHE A 1 91 ? -21.558 3.027 9.983 1.00 89.38 91 PHE A N 1
ATOM 703 C CA . PHE A 1 91 ? -20.440 3.812 9.464 1.00 89.38 91 PHE A CA 1
ATOM 704 C C . PHE A 1 91 ? -19.673 3.058 8.373 1.00 89.38 91 PHE A C 1
ATOM 706 O O . PHE A 1 91 ? -19.476 3.593 7.287 1.00 89.38 91 PHE A O 1
ATOM 713 N N . TRP A 1 92 ? -19.293 1.802 8.629 1.00 89.38 92 TRP A N 1
ATOM 714 C CA . TRP A 1 92 ? -18.575 0.983 7.649 1.00 89.38 92 TRP A CA 1
ATOM 715 C C . TRP A 1 92 ? -19.399 0.737 6.387 1.00 89.38 92 TRP A C 1
ATOM 717 O O . TRP A 1 92 ? -18.860 0.814 5.291 1.00 89.38 92 TRP A O 1
ATOM 727 N N . SER A 1 93 ? -20.708 0.506 6.519 1.00 90.81 93 SER A N 1
ATOM 728 C CA . SER A 1 93 ? -21.580 0.317 5.358 1.00 90.81 93 SER A CA 1
ATOM 729 C C . SER A 1 93 ? -21.636 1.561 4.469 1.00 90.81 93 SER A C 1
ATOM 731 O O . SER A 1 93 ? -21.493 1.448 3.255 1.00 90.81 93 SER A O 1
ATOM 733 N N . VAL A 1 94 ? -21.769 2.752 5.062 1.00 91.81 94 VAL A N 1
ATOM 734 C CA . VAL A 1 94 ? -21.792 4.020 4.321 1.00 91.81 94 VAL A CA 1
ATOM 735 C C . VAL A 1 94 ? -20.424 4.303 3.708 1.00 91.81 94 VAL A C 1
ATOM 737 O O . VAL A 1 94 ? -20.344 4.657 2.536 1.00 91.81 94 VAL A O 1
ATOM 740 N N . PHE A 1 95 ? -19.352 4.092 4.471 1.00 90.94 95 PHE A N 1
ATOM 741 C CA . PHE A 1 95 ? -17.985 4.282 4.003 1.00 90.94 95 PHE A CA 1
ATOM 742 C C . PHE A 1 95 ? -17.677 3.386 2.797 1.00 90.94 95 PHE A C 1
ATOM 744 O O . PHE A 1 95 ? -17.300 3.886 1.743 1.00 90.94 95 PHE A O 1
ATOM 751 N N . SER A 1 96 ? -17.940 2.078 2.893 1.00 91.62 96 SER A N 1
ATOM 752 C CA . SER A 1 96 ? -17.741 1.141 1.781 1.00 91.62 96 SER A CA 1
ATOM 753 C C . SER A 1 96 ? -18.633 1.440 0.573 1.00 91.62 96 SER A C 1
ATOM 755 O O . SER A 1 96 ? -18.193 1.250 -0.557 1.00 91.62 96 SER A O 1
ATOM 757 N N . LEU A 1 97 ? -19.862 1.930 0.774 1.00 94.81 97 LEU A N 1
ATOM 758 C CA . LEU A 1 97 ? -20.727 2.349 -0.336 1.00 94.81 97 LEU A CA 1
ATOM 759 C C . LEU A 1 97 ? -20.129 3.520 -1.121 1.00 94.81 97 LEU A C 1
ATOM 761 O O . LEU A 1 97 ? -20.182 3.506 -2.348 1.00 94.81 97 LEU A O 1
ATOM 765 N N . ILE A 1 98 ? -19.536 4.500 -0.434 1.00 93.19 98 ILE A N 1
ATOM 766 C CA . ILE A 1 98 ? -18.870 5.639 -1.081 1.00 93.19 98 ILE A CA 1
ATOM 767 C C . ILE A 1 98 ? -17.675 5.155 -1.914 1.00 93.19 98 ILE A C 1
ATOM 769 O O . ILE A 1 98 ? -17.558 5.552 -3.072 1.00 93.19 98 ILE A O 1
ATOM 773 N N . LEU A 1 99 ? -16.859 4.237 -1.377 1.00 92.12 99 LEU A N 1
ATOM 774 C CA . LEU A 1 99 ? -15.730 3.635 -2.103 1.00 92.12 99 LEU A CA 1
ATOM 775 C C . LEU A 1 99 ? -16.176 2.937 -3.392 1.00 92.12 99 LEU A C 1
ATOM 777 O O . LEU A 1 99 ? -15.613 3.156 -4.463 1.00 92.12 99 LEU A O 1
ATOM 781 N N . ILE A 1 100 ? -17.215 2.104 -3.293 1.00 93.56 100 ILE A N 1
ATOM 782 C CA . ILE A 1 100 ? -17.754 1.360 -4.436 1.00 93.56 100 ILE A CA 1
ATOM 783 C C . ILE A 1 100 ? -18.336 2.322 -5.476 1.00 93.56 100 ILE A C 1
ATOM 785 O O . ILE A 1 100 ? -18.144 2.117 -6.673 1.00 93.56 100 ILE A O 1
ATOM 789 N N . MET A 1 101 ? -19.021 3.381 -5.039 1.00 94.75 101 MET A N 1
ATOM 790 C CA . MET A 1 101 ? -19.582 4.385 -5.942 1.00 94.75 101 MET A CA 1
ATOM 791 C C . MET A 1 101 ? -18.486 5.173 -6.670 1.00 94.75 101 MET A C 1
ATOM 793 O O . MET A 1 101 ? -18.600 5.383 -7.876 1.00 94.75 101 MET A O 1
ATOM 797 N N . GLY A 1 102 ? -17.417 5.562 -5.969 1.00 91.81 102 GLY A N 1
ATOM 798 C CA . GLY A 1 102 ? -16.248 6.209 -6.569 1.00 91.81 102 GLY A CA 1
ATOM 799 C C . GLY A 1 102 ? -15.582 5.324 -7.623 1.00 91.81 102 GLY A C 1
ATOM 800 O O . GLY A 1 102 ? -15.364 5.772 -8.748 1.00 91.81 102 GLY A O 1
ATOM 801 N N . LEU A 1 103 ? -15.375 4.041 -7.301 1.00 91.88 103 LEU A N 1
ATOM 802 C CA . LEU A 1 103 ? -14.829 3.062 -8.243 1.00 91.88 103 LEU A CA 1
ATOM 803 C C . LEU A 1 103 ? -15.712 2.904 -9.483 1.00 91.88 103 LEU A C 1
ATOM 805 O O . LEU A 1 103 ? -15.214 2.872 -10.605 1.00 91.88 103 LEU A O 1
ATOM 809 N N . PHE A 1 104 ? -17.029 2.806 -9.287 1.00 93.62 104 PHE A N 1
ATOM 810 C CA . PHE A 1 104 ? -17.970 2.650 -10.390 1.00 93.62 104 PHE A CA 1
ATOM 811 C C . PHE A 1 104 ? -17.944 3.860 -11.330 1.00 93.62 104 PHE A C 1
ATOM 813 O O . PHE A 1 104 ? -17.918 3.683 -12.546 1.00 93.62 104 PHE A O 1
ATOM 820 N N . MET A 1 105 ? -17.879 5.080 -10.782 1.00 92.06 105 MET A N 1
ATOM 821 C CA . MET A 1 105 ? -17.742 6.284 -11.605 1.00 92.06 105 MET A CA 1
ATOM 822 C C . MET A 1 105 ? -16.459 6.261 -12.439 1.00 92.06 105 MET A C 1
ATOM 824 O O . MET A 1 105 ? -16.498 6.597 -13.617 1.00 92.06 105 MET A O 1
ATOM 828 N N . GLU A 1 106 ? -15.329 5.841 -11.870 1.00 89.19 106 GLU A N 1
ATOM 829 C CA . GLU A 1 106 ? -14.062 5.805 -12.606 1.00 89.19 106 GLU A CA 1
ATOM 830 C C . GLU A 1 106 ? -14.031 4.756 -13.727 1.00 89.19 106 GLU A C 1
ATOM 832 O O . GLU A 1 106 ? -13.447 5.000 -14.787 1.00 89.19 106 GLU A O 1
ATOM 837 N N . ILE A 1 107 ? -14.707 3.621 -13.525 1.00 88.44 107 ILE A N 1
ATOM 838 C CA . ILE A 1 107 ? -14.897 2.606 -14.568 1.00 88.44 107 ILE A CA 1
ATOM 839 C C . ILE A 1 107 ? -15.721 3.182 -15.729 1.00 88.44 107 ILE A C 1
ATOM 841 O O . ILE A 1 107 ? -15.318 3.037 -16.882 1.00 88.44 107 ILE A O 1
ATOM 845 N N . GLU A 1 108 ? -16.827 3.876 -15.442 1.00 88.44 108 GLU A N 1
ATOM 846 C CA . GLU A 1 108 ? -17.667 4.527 -16.464 1.00 88.44 108 GLU A CA 1
ATOM 847 C C . GLU A 1 108 ? -16.919 5.641 -17.221 1.00 88.44 108 GLU A C 1
ATOM 849 O O . GLU A 1 108 ? -17.133 5.833 -18.417 1.00 88.44 108 GLU A O 1
ATOM 854 N N . PHE A 1 109 ? -15.986 6.346 -16.569 1.00 85.44 109 PHE A N 1
ATOM 855 C CA . PHE A 1 109 ? -15.127 7.331 -17.239 1.00 85.44 109 PHE A CA 1
ATOM 856 C C . PHE A 1 109 ? -14.064 6.711 -18.161 1.00 85.44 109 PHE A C 1
ATOM 858 O O . PHE A 1 109 ? -13.377 7.448 -18.869 1.00 85.44 109 PHE A O 1
ATOM 865 N N . GLY A 1 110 ? -13.908 5.384 -18.181 1.00 80.31 110 GLY A N 1
ATOM 866 C CA . GLY A 1 110 ? -12.969 4.694 -19.070 1.00 80.31 110 GLY A CA 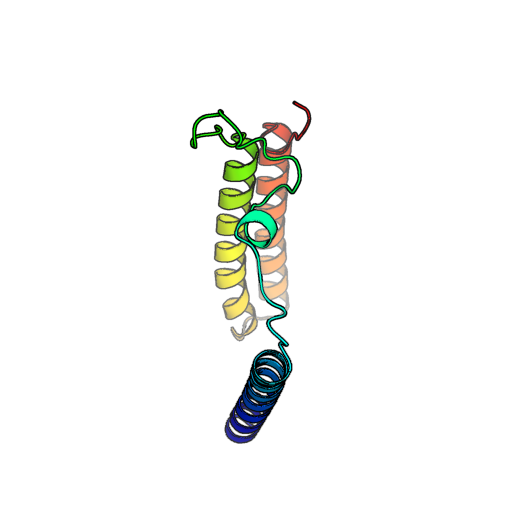1
ATOM 867 C C . GLY A 1 110 ? -11.492 4.906 -18.717 1.00 80.31 110 GLY A C 1
ATOM 868 O O . GLY A 1 110 ? -10.617 4.541 -19.496 1.00 80.31 110 GLY A O 1
ATOM 869 N N . SER A 1 111 ? -11.195 5.458 -17.534 1.00 76.25 111 SER A N 1
ATOM 870 C CA . SER A 1 111 ? -9.826 5.671 -17.019 1.00 76.25 111 SER A CA 1
ATOM 871 C C . SER A 1 111 ? -9.044 4.353 -16.875 1.00 76.25 111 SER A C 1
ATOM 873 O O . SER A 1 111 ? -7.817 4.317 -16.959 1.00 76.25 111 SER A O 1
ATOM 875 N N . LEU A 1 112 ? -9.786 3.256 -16.696 1.00 78.12 112 LEU A N 1
ATOM 876 C CA . LEU A 1 112 ? -9.297 1.895 -16.506 1.00 78.12 112 LEU A CA 1
ATOM 877 C C . LEU A 1 112 ? -9.495 1.014 -17.747 1.00 78.12 112 LEU A C 1
ATOM 879 O O . LEU A 1 112 ? -9.566 -0.201 -17.588 1.00 78.12 112 LEU A O 1
ATOM 883 N N . ASP A 1 113 ? -9.648 1.563 -18.957 1.00 76.00 113 ASP A N 1
ATOM 884 C CA . ASP A 1 113 ? -9.679 0.732 -20.167 1.00 76.00 113 ASP A CA 1
ATOM 885 C C . ASP A 1 113 ? -8.261 0.565 -20.739 1.00 76.00 113 ASP A C 1
ATOM 887 O O . ASP A 1 113 ? -7.543 1.528 -21.010 1.00 76.00 113 ASP A O 1
ATOM 891 N N . TRP A 1 114 ? -7.835 -0.692 -20.877 1.00 67.50 114 TRP A N 1
ATOM 892 C CA . TRP A 1 114 ? -6.454 -1.096 -21.191 1.00 67.50 114 TRP A CA 1
ATOM 893 C C . TRP A 1 114 ? -6.327 -1.525 -22.656 1.00 67.50 114 TRP A C 1
ATOM 895 O O . TRP A 1 114 ? -5.376 -2.205 -23.040 1.00 67.50 114 TRP A O 1
ATOM 905 N N . LYS A 1 115 ? -7.320 -1.183 -23.480 1.00 57.50 115 LYS A N 1
ATOM 906 C CA . LYS A 1 115 ? -7.340 -1.476 -24.910 1.00 57.50 115 LYS A CA 1
ATOM 907 C C . LYS A 1 115 ? -6.960 -0.242 -25.718 1.00 57.50 115 LYS A C 1
ATOM 909 O O . LYS A 1 115 ? -7.831 0.396 -26.305 1.00 57.50 115 LYS A O 1
ATOM 914 N N . GLN A 1 116 ? -5.659 0.034 -25.794 1.00 48.94 116 GLN A N 1
ATOM 915 C CA . GLN A 1 116 ? -5.046 0.698 -26.948 1.00 48.94 116 GLN A CA 1
ATOM 916 C C . GLN A 1 116 ? -3.544 0.450 -27.005 1.00 48.94 116 GLN A C 1
ATOM 918 O O . GLN A 1 116 ? -2.846 0.837 -26.043 1.00 48.94 116 GLN A O 1
#